Protein AF-A0A8A3PCA2-F1 (afdb_monomer_lite)

Organism: NCBI:txid61207

Foldseek 3Di:
DQPDPLVPPVCPLDQDPVLVVVLVVLVVVLVVCVVPHDPVVSLVVVLVVLVVLLVPLLVVLLPDADADPSSLSNQLSSLVSNCVSPVPPRNNPCSSVSNNVSSVPHDYPPDDPDPDDPPPDDDDDDDDDDDDDDDDDDDDDDDDDDDDD

Sequence (149 aa):
MKAINWEDGSSGGSINAYMETMTKETLTLHKVLNKHLPDMTVQMIMGLVFKSFREQLGKAFGEVVLGSEDAKTRMLRDAEYFKTRIGGLEGANDTGDHIIKVVQDKNVPRSPPSPSPPDTAQATPPIDGSQLVTENGDGNGNNNGNGIS

Radius of gyration: 31.92 Å; chains: 1; bounding box: 92×52×60 Å

pLDDT: mean 79.43, std 21.35, range [39.09, 97.81]

InterPro domains:
  IPR039745 Vacuolar protein sorting-associated protein 54 [PTHR12965] (14-97)

Structure (mmCIF, N/CA/C/O backbone):
data_AF-A0A8A3PCA2-F1
#
_entry.id   AF-A0A8A3PCA2-F1
#
loop_
_atom_site.group_PDB
_atom_site.id
_atom_site.type_symbol
_atom_site.label_atom_id
_atom_site.label_alt_id
_atom_site.label_comp_id
_atom_site.label_asym_id
_atom_site.label_entity_id
_atom_site.label_seq_id
_atom_site.pdbx_PDB_ins_code
_atom_site.Cartn_x
_atom_site.Cartn_y
_atom_site.Cartn_z
_atom_site.occupancy
_atom_site.B_iso_or_equiv
_atom_site.auth_seq_id
_atom_site.auth_comp_id
_atom_site.auth_asym_id
_atom_site.auth_atom_id
_atom_site.pdbx_PDB_model_num
ATOM 1 N N . MET A 1 1 ? 1.412 5.931 -8.960 1.00 72.94 1 MET A N 1
ATOM 2 C CA . MET A 1 1 ? 2.538 5.038 -9.329 1.00 72.94 1 MET A CA 1
ATOM 3 C C . MET A 1 1 ? 3.089 5.271 -10.731 1.00 72.94 1 MET A C 1
ATOM 5 O O . MET A 1 1 ? 4.288 5.123 -10.892 1.00 72.94 1 MET A O 1
ATOM 9 N N . LYS A 1 2 ? 2.281 5.682 -11.724 1.00 66.94 2 LYS A N 1
ATOM 10 C CA . LYS A 1 2 ? 2.764 5.948 -13.098 1.00 66.94 2 LYS A CA 1
ATOM 11 C C . LYS A 1 2 ? 3.755 7.115 -13.231 1.00 66.94 2 LYS A C 1
ATOM 13 O O . LYS A 1 2 ? 4.550 7.119 -14.153 1.00 66.94 2 LYS A O 1
ATOM 18 N N . ALA A 1 3 ? 3.711 8.083 -12.314 1.00 75.81 3 ALA A N 1
ATOM 19 C CA . ALA A 1 3 ? 4.640 9.217 -12.291 1.00 75.81 3 ALA A CA 1
ATOM 20 C C . ALA A 1 3 ? 5.983 8.906 -11.599 1.00 75.81 3 ALA A C 1
ATOM 22 O O . ALA A 1 3 ? 6.862 9.760 -11.568 1.00 75.81 3 ALA A O 1
ATOM 23 N N . ILE A 1 4 ? 6.136 7.716 -11.006 1.00 82.62 4 ILE A N 1
ATOM 24 C CA . ILE A 1 4 ? 7.377 7.313 -10.339 1.00 82.62 4 ILE A CA 1
ATOM 25 C C . ILE A 1 4 ? 8.302 6.734 -11.402 1.00 82.62 4 ILE A C 1
ATOM 27 O O . ILE A 1 4 ? 7.931 5.774 -12.079 1.00 82.62 4 ILE A O 1
ATOM 31 N N . ASN A 1 5 ? 9.504 7.292 -11.524 1.00 83.94 5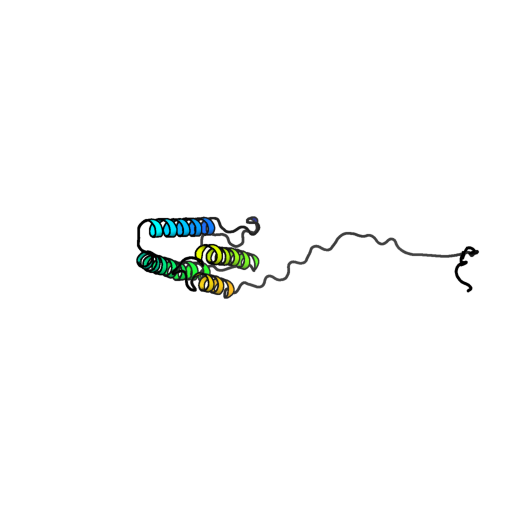 ASN A N 1
ATOM 32 C CA . ASN A 1 5 ? 10.553 6.668 -12.315 1.00 83.94 5 ASN A CA 1
ATOM 33 C C . ASN A 1 5 ? 11.170 5.511 -11.517 1.00 83.94 5 ASN A C 1
ATOM 35 O O . ASN A 1 5 ? 12.045 5.718 -10.677 1.00 83.94 5 ASN A O 1
ATOM 39 N N . TRP A 1 6 ? 10.685 4.295 -11.760 1.00 86.88 6 TRP A N 1
ATOM 40 C CA . TRP A 1 6 ? 11.159 3.093 -11.070 1.00 86.88 6 TRP A CA 1
ATOM 41 C C . TRP A 1 6 ? 12.586 2.696 -11.456 1.00 86.88 6 TRP A C 1
ATOM 43 O O . TRP A 1 6 ? 13.252 2.031 -10.668 1.00 86.88 6 TRP A O 1
ATOM 53 N N . GLU A 1 7 ? 13.062 3.158 -12.614 1.00 84.06 7 GLU A N 1
ATOM 54 C CA . GLU A 1 7 ? 14.404 2.887 -13.141 1.00 84.06 7 GLU A CA 1
ATOM 55 C C . GLU A 1 7 ? 15.469 3.844 -12.576 1.00 84.06 7 GLU A C 1
ATOM 57 O O . GLU A 1 7 ? 16.657 3.695 -12.855 1.00 84.06 7 GLU A O 1
ATOM 62 N N . ASP A 1 8 ? 15.073 4.844 -11.782 1.00 81.62 8 ASP A N 1
ATOM 63 C CA . ASP A 1 8 ? 16.030 5.745 -11.146 1.00 81.62 8 ASP A CA 1
ATOM 64 C C . ASP A 1 8 ? 16.780 5.037 -10.004 1.00 81.62 8 ASP A C 1
ATOM 66 O O . ASP A 1 8 ? 16.270 4.886 -8.887 1.00 81.62 8 ASP A O 1
ATOM 70 N N . GLY A 1 9 ? 18.018 4.627 -10.283 1.00 67.38 9 GLY A N 1
ATOM 71 C CA . GLY A 1 9 ? 18.933 4.027 -9.310 1.00 67.38 9 GLY A CA 1
ATOM 72 C C . GLY A 1 9 ? 19.428 4.996 -8.228 1.00 67.38 9 GLY A C 1
ATOM 73 O O . GLY A 1 9 ? 19.958 4.550 -7.210 1.00 67.38 9 GLY A O 1
ATOM 74 N N . SER A 1 10 ? 19.208 6.308 -8.382 1.00 68.44 10 SER A N 1
ATOM 75 C CA . SER A 1 10 ? 19.678 7.336 -7.435 1.00 68.44 10 SER A CA 1
ATOM 76 C C . SER A 1 10 ? 19.024 7.227 -6.057 1.00 68.44 10 SER A C 1
ATOM 78 O O . SER A 1 10 ? 19.528 7.765 -5.075 1.00 68.44 10 SER A O 1
ATOM 80 N N . SER A 1 11 ? 17.899 6.513 -5.963 1.00 63.38 11 SER A N 1
ATOM 81 C CA . SER A 1 11 ? 17.116 6.383 -4.731 1.00 63.38 11 SER A CA 1
ATOM 82 C C . SER A 1 11 ? 17.677 5.358 -3.731 1.00 63.38 11 SER A C 1
ATOM 84 O O . SER A 1 11 ? 17.074 5.153 -2.677 1.00 63.38 11 SER A O 1
ATOM 86 N N . GLY A 1 12 ? 18.815 4.712 -4.025 1.00 60.62 12 GLY A N 1
ATOM 87 C CA . GLY A 1 12 ? 19.672 4.065 -3.018 1.00 60.62 12 GLY A CA 1
ATOM 88 C C . GLY A 1 12 ? 18.967 3.088 -2.068 1.00 60.62 12 GLY A C 1
ATOM 89 O O . GLY A 1 12 ? 19.253 3.072 -0.876 1.00 60.62 12 GLY A O 1
ATOM 90 N N . GLY A 1 13 ? 17.996 2.315 -2.561 1.00 69.81 13 GLY A N 1
ATOM 91 C CA . GLY A 1 13 ? 17.269 1.325 -1.756 1.00 69.81 13 GLY A CA 1
ATOM 92 C C . GLY A 1 13 ? 16.262 1.882 -0.741 1.00 69.81 13 GLY A C 1
ATOM 93 O O . GLY A 1 13 ? 15.670 1.092 -0.007 1.00 69.81 13 GLY A O 1
ATOM 94 N N . SER A 1 14 ? 16.033 3.196 -0.709 1.00 83.69 14 SER A N 1
ATOM 95 C CA . SER A 1 14 ? 15.041 3.823 0.172 1.00 83.69 14 SER A CA 1
ATOM 96 C C . SER A 1 14 ? 13.599 3.557 -0.280 1.00 83.69 14 SER A C 1
ATOM 98 O O . SER A 1 14 ? 13.328 3.315 -1.461 1.00 83.69 14 SER A O 1
ATOM 100 N N . ILE A 1 15 ? 12.671 3.585 0.682 1.00 91.19 15 ILE A N 1
ATOM 101 C CA . ILE A 1 15 ? 11.229 3.515 0.423 1.00 91.19 15 ILE A CA 1
ATOM 102 C C . ILE A 1 15 ? 10.791 4.821 -0.228 1.00 91.19 15 ILE A C 1
ATOM 104 O O . ILE A 1 15 ? 11.241 5.900 0.153 1.00 91.19 15 ILE A O 1
ATOM 108 N N . ASN A 1 16 ? 9.900 4.744 -1.211 1.00 90.44 16 ASN A N 1
ATOM 109 C CA . ASN A 1 16 ? 9.405 5.956 -1.841 1.00 90.44 16 ASN A CA 1
ATOM 110 C C . ASN A 1 16 ? 8.541 6.777 -0.867 1.00 90.44 16 ASN A C 1
ATOM 112 O O . ASN A 1 16 ? 7.629 6.250 -0.226 1.00 90.44 16 ASN A O 1
ATOM 116 N N . ALA A 1 17 ? 8.742 8.097 -0.849 1.00 91.25 17 ALA A N 1
ATOM 117 C CA . ALA A 1 17 ? 8.075 9.015 0.082 1.00 91.25 17 ALA A CA 1
ATOM 118 C C . ALA A 1 17 ? 6.532 8.928 0.075 1.00 91.25 17 ALA A C 1
ATOM 120 O O . ALA A 1 17 ? 5.890 9.154 1.104 1.00 91.25 17 ALA A O 1
ATOM 121 N N . TYR A 1 18 ? 5.911 8.571 -1.061 1.00 92.31 18 TYR A N 1
ATOM 122 C CA . TYR A 1 18 ? 4.454 8.381 -1.126 1.00 92.31 18 TYR A CA 1
ATOM 123 C C . TYR A 1 18 ? 3.995 7.217 -0.237 1.00 92.31 18 TYR A C 1
ATOM 125 O O . TYR A 1 18 ? 2.947 7.306 0.399 1.00 92.31 18 TYR A O 1
ATOM 133 N N . MET A 1 19 ? 4.780 6.138 -0.175 1.00 94.94 19 MET A N 1
ATOM 134 C CA . MET A 1 19 ? 4.455 4.943 0.595 1.00 94.94 19 MET A CA 1
ATOM 135 C C . MET A 1 19 ? 4.615 5.208 2.097 1.00 94.94 19 MET A C 1
ATOM 137 O O . MET A 1 19 ? 3.762 4.832 2.906 1.00 94.94 19 MET A O 1
ATOM 141 N N . GLU A 1 20 ? 5.660 5.944 2.477 1.00 94.69 20 GLU A N 1
ATOM 142 C CA . GLU A 1 20 ? 5.844 6.420 3.851 1.00 94.69 20 GLU A CA 1
ATOM 143 C C . GLU A 1 20 ? 4.696 7.331 4.295 1.00 94.69 20 GLU A C 1
ATOM 145 O O . GLU A 1 20 ? 4.114 7.127 5.362 1.00 94.69 20 GLU A O 1
ATOM 150 N N . THR A 1 21 ? 4.321 8.297 3.454 1.00 95.31 21 THR A N 1
ATOM 151 C CA . THR A 1 21 ? 3.217 9.225 3.735 1.00 95.31 21 THR A C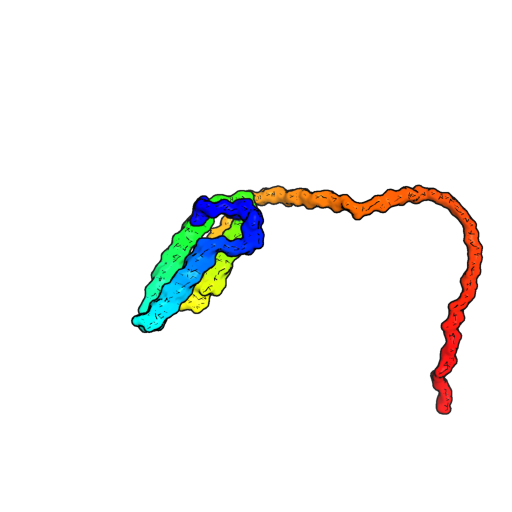A 1
ATOM 152 C C . THR A 1 21 ? 1.900 8.473 3.901 1.00 95.31 21 THR A C 1
ATOM 154 O O . THR A 1 21 ? 1.254 8.589 4.941 1.00 95.31 21 THR A O 1
ATOM 157 N N . MET A 1 22 ? 1.546 7.624 2.934 1.00 95.31 22 MET A N 1
ATOM 158 C CA . MET A 1 22 ? 0.295 6.868 2.948 1.00 95.31 22 MET A CA 1
ATOM 159 C C . MET A 1 22 ? 0.176 5.967 4.185 1.00 95.31 22 MET A C 1
ATOM 161 O O . MET A 1 22 ? -0.864 5.954 4.848 1.00 95.31 22 MET A O 1
ATOM 165 N N . THR A 1 23 ? 1.230 5.226 4.546 1.00 96.06 23 THR A N 1
ATOM 166 C CA . THR A 1 23 ? 1.199 4.372 5.750 1.00 96.06 23 THR A CA 1
ATOM 167 C C . THR A 1 23 ? 1.112 5.199 7.033 1.00 96.06 23 THR A C 1
ATOM 169 O O . THR A 1 23 ? 0.374 4.832 7.947 1.00 96.06 23 THR A O 1
ATOM 172 N N . LYS A 1 24 ? 1.808 6.340 7.115 1.00 97.50 24 LYS A N 1
ATOM 173 C CA . LYS A 1 24 ? 1.749 7.249 8.269 1.00 97.50 24 LYS A CA 1
ATOM 174 C C . LYS A 1 24 ? 0.360 7.861 8.450 1.00 97.50 24 LYS A C 1
ATOM 176 O O . LYS A 1 24 ? -0.145 7.900 9.576 1.00 97.50 24 LYS A O 1
ATOM 181 N N . GLU A 1 25 ? -0.262 8.320 7.371 1.00 96.88 25 GLU A N 1
ATOM 182 C CA . GLU A 1 25 ? -1.628 8.848 7.383 1.00 96.88 25 GLU A CA 1
ATOM 183 C C . GLU A 1 25 ? -2.632 7.760 7.765 1.00 96.88 25 GLU A C 1
ATOM 185 O O . GLU A 1 25 ? -3.461 7.985 8.643 1.00 96.88 25 GLU A O 1
ATOM 190 N N . THR A 1 26 ? -2.486 6.545 7.225 1.00 96.62 26 THR A N 1
ATOM 191 C CA . THR A 1 26 ? -3.327 5.386 7.577 1.00 96.62 26 THR A CA 1
ATOM 192 C C . THR A 1 26 ? -3.211 5.029 9.062 1.00 96.62 26 THR A C 1
ATOM 194 O O . THR A 1 26 ? -4.215 4.821 9.741 1.00 96.62 26 THR A O 1
ATOM 197 N N . LEU A 1 27 ? -1.989 5.008 9.607 1.00 96.62 27 LEU A N 1
ATOM 198 C CA . LEU A 1 27 ? -1.753 4.772 11.034 1.00 96.62 27 LEU A CA 1
ATOM 199 C C . LEU A 1 27 ? -2.369 5.870 11.906 1.00 96.62 27 LEU A C 1
ATOM 201 O O . LEU A 1 27 ? -2.869 5.594 12.997 1.00 96.62 27 LEU A O 1
ATOM 205 N N . THR A 1 28 ? -2.323 7.116 11.440 1.00 97.56 28 THR A N 1
ATOM 206 C CA . THR A 1 28 ? -2.930 8.253 12.139 1.00 97.56 28 THR A CA 1
ATOM 207 C C . THR A 1 28 ? -4.450 8.147 12.115 1.00 97.56 28 THR A C 1
ATOM 209 O O . THR A 1 28 ? -5.067 8.268 13.170 1.00 97.56 28 THR A O 1
ATOM 212 N N . LEU A 1 29 ? -5.043 7.828 10.961 1.00 96.75 29 LEU A N 1
ATOM 213 C CA . LEU A 1 29 ? -6.472 7.565 10.817 1.00 96.75 29 LEU A CA 1
ATOM 214 C C . LEU A 1 29 ? -6.921 6.472 11.790 1.00 96.75 29 LEU A C 1
ATOM 216 O O . LEU A 1 29 ? -7.797 6.727 12.608 1.00 96.75 29 LEU A O 1
ATOM 220 N N . HIS A 1 30 ? -6.269 5.305 11.787 1.00 96.88 30 HIS A N 1
ATOM 221 C CA . HIS A 1 30 ? -6.599 4.210 12.705 1.00 96.88 30 HIS A CA 1
ATOM 222 C C . H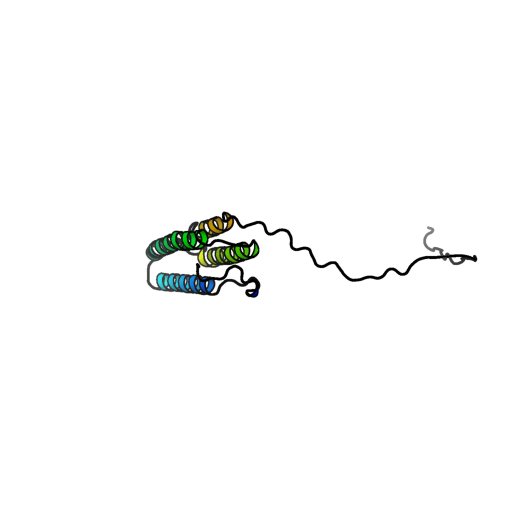IS A 1 30 ? -6.555 4.649 14.176 1.00 96.88 30 HIS A C 1
ATOM 224 O O . HIS A 1 30 ? -7.466 4.354 14.948 1.00 96.88 30 HIS A O 1
ATOM 230 N N . LYS A 1 31 ? -5.517 5.396 14.578 1.00 96.81 31 LYS A N 1
ATOM 231 C CA . LYS A 1 31 ? -5.394 5.920 15.948 1.00 96.81 31 LYS A CA 1
ATOM 232 C C . LYS A 1 31 ? -6.509 6.900 16.301 1.00 96.81 31 LYS A C 1
ATOM 234 O O . LYS A 1 31 ? -7.007 6.861 17.420 1.00 96.81 31 LYS A O 1
ATOM 239 N N . VAL A 1 32 ? -6.873 7.789 15.381 1.00 97.81 32 VAL A N 1
ATOM 240 C CA . VAL A 1 32 ? -7.955 8.759 15.591 1.00 97.81 32 VAL A CA 1
ATOM 241 C C . VAL A 1 32 ? -9.298 8.039 15.696 1.00 97.81 32 VAL A C 1
ATOM 243 O O . VAL A 1 32 ? -10.050 8.316 16.623 1.00 97.81 32 VAL A O 1
ATOM 246 N N . LEU A 1 33 ? -9.576 7.069 14.822 1.00 97.00 33 LEU A N 1
ATOM 247 C CA . LEU A 1 33 ? -10.817 6.294 14.870 1.00 97.00 33 LEU A CA 1
ATOM 248 C C . LEU A 1 33 ? -10.953 5.530 16.196 1.00 97.00 33 LEU A C 1
ATOM 250 O O . LEU A 1 33 ? -11.980 5.665 16.852 1.00 97.00 33 LEU A O 1
ATOM 254 N N . ASN A 1 34 ? -9.901 4.842 16.654 1.00 95.94 34 ASN A N 1
ATOM 255 C CA . ASN A 1 34 ? -9.907 4.141 17.950 1.00 95.94 34 ASN A CA 1
ATOM 256 C C . ASN A 1 34 ? -10.113 5.058 19.160 1.00 95.94 34 ASN A C 1
ATOM 258 O O . ASN A 1 34 ? -10.582 4.616 20.201 1.00 95.94 34 ASN A O 1
ATOM 262 N N . LYS A 1 35 ? -9.760 6.344 19.061 1.00 97.69 35 LYS A N 1
ATOM 263 C CA . LYS A 1 35 ? -9.989 7.294 20.158 1.00 97.69 35 LYS A CA 1
ATOM 264 C C . LYS A 1 35 ? -11.445 7.723 20.297 1.00 97.69 35 LYS A C 1
ATOM 266 O O . LYS A 1 35 ? -11.811 8.248 21.346 1.00 97.69 35 LYS A O 1
ATOM 271 N N . HIS A 1 36 ? -12.238 7.580 19.241 1.00 97.81 36 HIS A N 1
ATOM 272 C CA . HIS A 1 36 ? -13.559 8.197 19.160 1.00 97.81 36 HIS A CA 1
ATOM 273 C C . HIS A 1 36 ? -14.681 7.203 18.873 1.00 97.81 36 HIS A C 1
ATOM 275 O O . HIS A 1 36 ? -15.843 7.552 19.068 1.00 97.81 36 HIS A O 1
ATOM 281 N N . LEU A 1 37 ? -14.357 5.991 18.422 1.00 96.69 37 LEU A N 1
ATOM 282 C CA . LEU A 1 37 ? -15.321 4.988 17.989 1.00 96.69 37 LEU A CA 1
ATOM 283 C C . LEU A 1 37 ? -15.057 3.640 18.678 1.00 96.69 37 LEU A C 1
ATOM 285 O O . LEU A 1 37 ? -13.906 3.340 18.985 1.00 96.69 37 LEU A O 1
ATOM 289 N N . PRO A 1 38 ? -16.093 2.805 18.874 1.00 97.06 38 PRO A N 1
ATOM 290 C CA . PRO A 1 38 ? -15.921 1.437 19.358 1.00 97.06 38 PRO A CA 1
ATOM 291 C C . PRO A 1 38 ? -15.124 0.569 18.378 1.00 97.06 38 PRO A C 1
ATOM 293 O O . PRO A 1 38 ? -15.310 0.693 17.164 1.00 97.06 38 PRO A O 1
ATOM 296 N N . ASP A 1 39 ? -14.351 -0.382 18.901 1.00 94.06 39 ASP A N 1
ATOM 297 C CA . ASP A 1 39 ? -13.449 -1.267 18.146 1.00 94.06 39 ASP A CA 1
ATOM 298 C C . ASP A 1 39 ? -14.123 -1.921 16.929 1.00 94.06 39 ASP A C 1
ATOM 300 O O . ASP A 1 39 ? -13.637 -1.810 15.806 1.00 94.06 39 ASP A O 1
ATOM 304 N N . MET A 1 40 ? 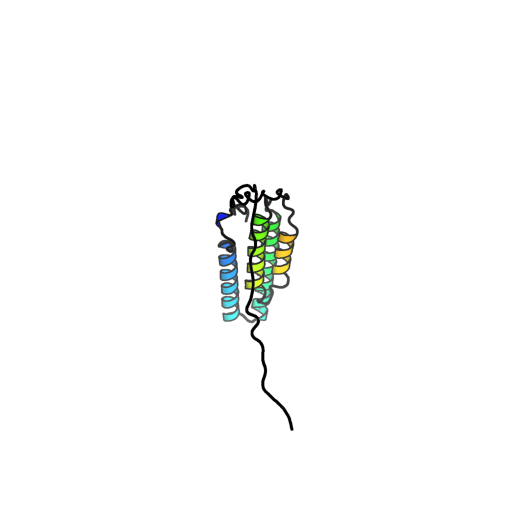-15.321 -2.492 17.111 1.00 94.94 40 MET A N 1
ATOM 305 C CA . MET A 1 40 ? -16.106 -3.094 16.020 1.00 94.94 40 MET A CA 1
ATOM 306 C C . MET A 1 40 ? -16.393 -2.113 14.872 1.00 94.94 40 MET A C 1
ATOM 308 O O . MET A 1 40 ? -16.381 -2.484 13.699 1.00 94.94 40 MET A O 1
ATOM 312 N N . THR A 1 41 ? -16.644 -0.841 15.190 1.00 96.31 41 THR A N 1
ATOM 313 C CA . THR A 1 41 ? -16.888 0.195 14.174 1.00 96.31 41 THR A CA 1
ATOM 314 C C . THR A 1 41 ? -15.597 0.553 13.446 1.00 96.31 41 THR A C 1
ATOM 316 O O . THR A 1 41 ? -15.600 0.675 12.220 1.00 96.31 41 THR A O 1
ATOM 319 N N . VAL A 1 42 ? -14.485 0.672 14.177 1.00 96.38 42 VAL A N 1
ATOM 320 C CA . VAL A 1 42 ? -13.161 0.919 13.590 1.00 96.38 42 VAL A CA 1
ATOM 321 C C . VAL A 1 42 ? -12.779 -0.211 12.641 1.00 96.38 42 VAL A C 1
ATOM 323 O O . VAL A 1 42 ? -12.372 0.065 11.515 1.00 96.38 42 VAL A O 1
ATOM 326 N N . GLN A 1 43 ? -12.977 -1.466 13.048 1.00 94.50 43 GLN A N 1
ATOM 327 C CA . GLN A 1 43 ? -12.678 -2.643 12.237 1.00 94.50 43 GLN A CA 1
ATOM 328 C C . GLN A 1 43 ? -13.472 -2.654 10.924 1.00 94.50 43 GLN A C 1
ATOM 330 O O . GLN A 1 43 ? -12.898 -2.899 9.863 1.00 94.50 43 GLN A O 1
ATOM 335 N N . MET A 1 44 ? -14.773 -2.336 10.962 1.00 95.38 44 MET A N 1
ATOM 336 C CA . MET A 1 44 ? -15.595 -2.237 9.749 1.00 95.38 44 MET A CA 1
ATOM 337 C C . MET A 1 44 ? -15.092 -1.138 8.806 1.00 95.38 44 MET A C 1
ATOM 339 O O . MET A 1 44 ? -14.929 -1.380 7.610 1.00 95.38 44 MET A O 1
ATOM 343 N N . ILE A 1 45 ? -14.809 0.058 9.334 1.00 96.31 45 ILE A N 1
ATOM 344 C CA . ILE A 1 45 ? -14.320 1.189 8.531 1.00 96.31 45 ILE A CA 1
ATOM 345 C C . ILE A 1 45 ? -12.951 0.864 7.928 1.00 96.31 45 ILE A C 1
ATOM 347 O O . ILE A 1 45 ? -12.753 1.010 6.722 1.00 96.31 45 ILE A O 1
ATOM 351 N N . MET A 1 46 ? -12.009 0.388 8.743 1.00 96.94 46 MET A N 1
ATOM 352 C CA . MET A 1 46 ? -10.665 0.056 8.279 1.00 96.94 46 MET A CA 1
ATOM 353 C C . MET A 1 46 ? -10.669 -1.107 7.295 1.00 96.94 46 MET A C 1
ATOM 355 O O . MET A 1 46 ? -9.932 -1.056 6.317 1.00 96.94 46 MET A O 1
ATOM 359 N N . GLY A 1 47 ? -11.543 -2.102 7.468 1.00 96.00 47 GLY A N 1
ATOM 360 C CA . GLY A 1 47 ? -11.732 -3.166 6.482 1.00 96.00 47 GLY A CA 1
ATOM 361 C C . GLY A 1 47 ? -12.092 -2.625 5.092 1.00 96.00 47 GLY A C 1
ATOM 362 O O . GLY A 1 47 ? -11.539 -3.084 4.091 1.00 96.00 47 GLY A O 1
ATOM 363 N N . LEU A 1 48 ? -12.948 -1.598 5.011 1.00 95.94 48 LEU A N 1
ATOM 364 C CA . LEU A 1 48 ? -13.273 -0.928 3.743 1.00 95.94 48 LEU A CA 1
ATOM 365 C C . LEU A 1 48 ? -12.076 -0.157 3.170 1.00 95.94 48 LEU A C 1
ATOM 367 O O . LEU A 1 48 ? -11.833 -0.207 1.962 1.00 95.94 48 LEU A O 1
ATOM 371 N N . VAL A 1 49 ? -11.308 0.522 4.025 1.00 96.44 49 VAL A N 1
ATOM 372 C CA . VAL A 1 49 ? -10.086 1.238 3.624 1.00 96.44 49 VAL A CA 1
ATOM 373 C C . VAL A 1 49 ? -9.054 0.264 3.051 1.00 96.44 49 VAL A C 1
ATOM 375 O O . VAL A 1 49 ? -8.543 0.482 1.954 1.00 96.44 49 VAL A O 1
ATOM 378 N N . PHE A 1 50 ? -8.791 -0.848 3.738 1.00 96.94 50 PHE A N 1
ATOM 379 C CA . PHE A 1 50 ? -7.826 -1.847 3.286 1.00 96.94 50 PHE A CA 1
ATOM 380 C C . PHE A 1 50 ? -8.275 -2.566 2.019 1.00 96.94 50 PHE A C 1
ATOM 382 O O . PHE A 1 50 ? -7.463 -2.753 1.115 1.00 96.94 50 PHE A O 1
ATOM 389 N N . LYS A 1 51 ? -9.570 -2.872 1.883 1.00 96.12 51 LYS A N 1
ATOM 390 C CA . LYS A 1 51 ? -10.123 -3.377 0.621 1.00 96.12 51 LYS A CA 1
ATOM 391 C C . LYS A 1 51 ? -9.847 -2.407 -0.534 1.00 96.12 51 LYS A C 1
ATOM 393 O O . LYS A 1 51 ? -9.372 -2.827 -1.586 1.00 96.12 51 LYS A O 1
ATOM 398 N N . SER A 1 52 ? -10.078 -1.112 -0.317 1.00 96.25 52 SER A N 1
ATOM 399 C CA . SER A 1 52 ? -9.795 -0.071 -1.309 1.00 96.25 52 SER A CA 1
ATOM 400 C C . SER A 1 52 ? -8.303 -0.003 -1.662 1.00 96.25 52 SER A C 1
ATOM 402 O O . SER A 1 52 ? -7.947 0.075 -2.836 1.00 96.25 52 SER A O 1
ATOM 404 N N . PHE A 1 53 ? -7.407 -0.123 -0.676 1.00 95.81 53 PHE A N 1
ATOM 405 C CA . PHE A 1 53 ? -5.966 -0.201 -0.930 1.00 95.81 53 PHE A CA 1
ATOM 406 C C . PHE A 1 53 ? -5.569 -1.444 -1.718 1.00 95.81 53 PHE A C 1
ATOM 408 O O . PHE A 1 53 ? -4.764 -1.327 -2.640 1.00 95.81 53 PHE A O 1
ATOM 415 N N . ARG A 1 54 ? -6.145 -2.609 -1.409 1.00 95.50 54 ARG A N 1
ATOM 416 C CA . ARG A 1 54 ? -5.898 -3.851 -2.151 1.00 95.50 54 ARG A CA 1
ATOM 417 C C . ARG A 1 54 ? -6.173 -3.660 -3.639 1.00 95.50 54 ARG A C 1
ATOM 419 O O . ARG A 1 54 ? -5.328 -3.981 -4.469 1.00 95.50 54 ARG A O 1
ATOM 426 N N . GLU A 1 55 ? -7.331 -3.092 -3.959 1.00 95.94 55 GLU A N 1
ATOM 427 C CA . GLU A 1 55 ? -7.770 -2.852 -5.332 1.00 95.94 55 GLU A CA 1
ATOM 428 C C . GLU A 1 55 ? -6.921 -1.771 -6.015 1.00 95.94 55 GLU A C 1
ATOM 430 O O . GLU A 1 55 ? -6.409 -1.981 -7.116 1.00 95.94 55 GLU A O 1
ATOM 435 N N . GLN A 1 56 ? -6.726 -0.623 -5.361 1.00 95.50 56 GLN A N 1
ATOM 436 C CA . GLN A 1 56 ? -6.038 0.519 -5.962 1.00 95.50 56 GLN A CA 1
ATOM 437 C C . GLN A 1 56 ? -4.530 0.306 -6.096 1.00 95.50 56 GLN A C 1
ATOM 439 O O . GLN A 1 56 ? -3.985 0.567 -7.167 1.00 95.50 56 GLN A O 1
ATOM 444 N N . LEU A 1 57 ? -3.847 -0.173 -5.051 1.00 95.38 57 LEU A N 1
ATOM 445 C CA . LEU A 1 57 ? -2.406 -0.444 -5.100 1.00 95.38 57 LEU A CA 1
ATOM 446 C C . LEU A 1 57 ? -2.114 -1.667 -5.966 1.00 95.38 57 LEU A C 1
ATOM 448 O O . LEU A 1 57 ? -1.181 -1.617 -6.762 1.00 95.38 57 LEU A O 1
ATOM 452 N N . GLY A 1 58 ? -2.938 -2.719 -5.888 1.00 94.94 58 GLY A N 1
ATOM 453 C CA . GLY A 1 58 ? -2.829 -3.877 -6.775 1.00 94.94 58 GLY A CA 1
ATOM 454 C C . GLY A 1 58 ? -2.939 -3.469 -8.246 1.00 94.94 58 GLY A C 1
ATOM 455 O O . GLY A 1 58 ? -2.046 -3.748 -9.043 1.00 94.94 58 GLY A O 1
ATOM 456 N N . LYS A 1 59 ? -3.973 -2.702 -8.610 1.00 95.12 59 LYS A N 1
ATOM 457 C CA . LYS A 1 59 ? -4.119 -2.167 -9.972 1.00 95.12 59 LYS A CA 1
ATOM 458 C C . LYS A 1 59 ? -2.952 -1.258 -10.359 1.00 95.12 59 LYS A C 1
ATOM 460 O O . LYS A 1 59 ? -2.384 -1.404 -11.439 1.00 95.12 59 LYS A O 1
ATOM 465 N N . ALA A 1 60 ? -2.579 -0.327 -9.486 1.00 93.69 60 ALA A N 1
ATOM 466 C CA . ALA A 1 60 ? -1.551 0.658 -9.786 1.00 93.69 60 ALA A CA 1
ATOM 467 C C . ALA A 1 60 ? -0.160 0.030 -9.957 1.00 93.69 60 ALA A C 1
ATOM 469 O O . ALA A 1 60 ? 0.544 0.445 -10.873 1.00 93.69 60 ALA A O 1
ATOM 470 N N . PHE A 1 61 ? 0.221 -0.967 -9.150 1.00 94.38 61 PHE A N 1
ATOM 471 C CA . PHE A 1 61 ? 1.465 -1.725 -9.332 1.00 94.38 61 PHE A CA 1
ATOM 472 C C . PHE A 1 61 ? 1.393 -2.669 -10.534 1.00 94.38 61 PHE A C 1
ATOM 474 O O . PHE A 1 61 ? 2.359 -2.779 -11.294 1.00 94.38 61 PHE A O 1
ATOM 481 N N . GLY A 1 62 ? 0.247 -3.317 -10.754 1.00 92.75 62 GLY A N 1
ATOM 482 C CA . GLY A 1 62 ? 0.019 -4.194 -11.902 1.00 92.75 62 GLY A CA 1
ATOM 483 C C . GLY A 1 62 ? 0.227 -3.476 -13.238 1.00 92.75 62 GLY A C 1
ATOM 484 O O . GLY A 1 62 ? 0.911 -4.001 -14.113 1.00 92.75 62 GLY A O 1
ATOM 485 N N . GLU A 1 63 ? -0.258 -2.239 -13.356 1.00 92.94 63 GLU A N 1
ATOM 486 C CA . GLU A 1 63 ? -0.164 -1.422 -14.575 1.00 92.94 63 GLU A CA 1
ATOM 487 C C . GLU A 1 63 ? 1.234 -0.849 -14.872 1.00 92.94 63 GLU A C 1
ATOM 489 O O . GLU A 1 63 ? 1.456 -0.357 -15.979 1.00 92.94 63 GLU A O 1
ATOM 494 N N . VAL A 1 64 ? 2.179 -0.861 -13.924 1.00 91.06 64 VAL A N 1
ATOM 495 C CA . VAL A 1 64 ? 3.540 -0.362 -14.191 1.00 91.06 64 VAL A CA 1
ATOM 496 C C . VAL A 1 64 ? 4.289 -1.349 -15.083 1.00 91.06 64 VAL A C 1
ATOM 498 O O . VAL A 1 64 ? 4.413 -2.519 -14.743 1.00 91.06 64 VAL A O 1
ATOM 501 N N . VAL A 1 65 ? 4.851 -0.892 -16.196 1.00 89.50 65 VAL A N 1
ATOM 502 C CA . VAL A 1 65 ? 5.808 -1.693 -16.971 1.00 89.50 65 VAL A CA 1
ATOM 503 C C . VAL A 1 65 ? 7.201 -1.423 -16.415 1.00 89.50 65 VAL A C 1
ATOM 505 O O . VAL A 1 65 ? 7.596 -0.266 -16.300 1.00 89.50 65 VAL A O 1
ATOM 508 N N . LEU A 1 66 ? 7.910 -2.480 -16.027 1.00 90.06 66 LEU A N 1
ATOM 509 C CA . LEU A 1 66 ? 9.242 -2.400 -15.431 1.00 90.06 66 LEU A CA 1
ATOM 510 C C . LEU A 1 66 ? 10.293 -2.809 -16.467 1.00 90.06 66 LEU A C 1
ATOM 512 O O . LEU A 1 66 ? 10.107 -3.800 -17.176 1.00 90.06 66 LEU A O 1
ATOM 516 N N . GLY A 1 67 ? 11.378 -2.042 -16.552 1.00 88.56 67 GLY A N 1
ATOM 517 C CA . GLY A 1 67 ? 12.489 -2.278 -17.475 1.00 88.56 67 GLY A CA 1
ATOM 518 C C . GLY A 1 67 ? 13.628 -3.098 -16.871 1.00 88.56 67 GLY A C 1
ATOM 519 O O . GLY A 1 67 ? 14.416 -3.666 -17.623 1.00 88.56 67 GLY A O 1
ATOM 520 N N . SER A 1 68 ? 13.705 -3.191 -15.539 1.00 88.62 68 SER A N 1
ATOM 521 C CA . SER A 1 68 ? 14.798 -3.865 -14.832 1.00 88.62 68 SER A CA 1
ATOM 522 C C . SER A 1 68 ? 14.356 -4.604 -13.561 1.00 88.62 68 SER A C 1
ATOM 524 O O . SER A 1 68 ? 13.344 -4.283 -12.931 1.00 88.62 68 SER A O 1
ATOM 526 N N . GLU A 1 69 ? 15.156 -5.591 -13.145 1.00 89.50 69 GLU A N 1
ATOM 527 C CA . GLU A 1 69 ? 15.003 -6.279 -11.850 1.00 89.50 69 GLU A CA 1
ATOM 528 C C . GLU A 1 69 ? 15.212 -5.333 -10.658 1.00 89.50 69 GLU A C 1
ATOM 530 O O . GLU A 1 69 ? 14.565 -5.486 -9.619 1.00 89.50 69 GLU A O 1
ATOM 535 N N . ASP A 1 70 ? 16.058 -4.310 -10.798 1.00 88.88 70 ASP A N 1
ATOM 536 C CA . ASP A 1 70 ? 16.265 -3.302 -9.754 1.00 88.88 70 ASP A CA 1
ATOM 537 C C . ASP A 1 70 ? 14.994 -2.484 -9.510 1.00 88.88 70 ASP A C 1
ATOM 539 O O . ASP A 1 70 ? 14.595 -2.267 -8.359 1.00 88.88 70 ASP A O 1
ATOM 543 N N . ALA A 1 71 ? 14.298 -2.106 -10.586 1.00 90.25 71 ALA A N 1
ATOM 544 C CA . ALA A 1 71 ? 13.013 -1.425 -10.517 1.00 90.25 71 ALA A CA 1
ATOM 545 C C . ALA A 1 71 ? 11.933 -2.309 -9.866 1.00 90.25 71 ALA A C 1
ATOM 547 O O . ALA A 1 71 ? 11.174 -1.840 -9.009 1.00 90.25 71 ALA A O 1
ATOM 548 N N . LYS A 1 72 ? 11.911 -3.612 -10.188 1.00 92.56 72 LYS A N 1
ATOM 549 C CA . LYS A 1 72 ? 11.044 -4.599 -9.516 1.00 92.56 72 LYS A CA 1
ATOM 550 C C . LYS A 1 72 ? 11.365 -4.718 -8.032 1.00 92.56 72 LYS A C 1
ATOM 552 O O . LYS A 1 72 ? 10.458 -4.674 -7.204 1.00 92.56 72 LYS A O 1
ATOM 557 N N . THR A 1 73 ? 12.643 -4.799 -7.683 1.00 92.00 73 THR A N 1
ATOM 558 C CA . THR A 1 73 ? 13.100 -4.882 -6.294 1.00 92.00 73 THR A CA 1
ATOM 559 C C . THR A 1 73 ? 12.708 -3.629 -5.514 1.00 92.00 73 THR A C 1
ATOM 561 O O . THR A 1 73 ? 12.231 -3.725 -4.386 1.00 92.00 73 THR A O 1
ATOM 564 N N . ARG A 1 74 ? 12.833 -2.439 -6.112 1.00 91.94 74 ARG A N 1
ATOM 565 C CA . ARG A 1 74 ? 12.388 -1.178 -5.502 1.00 91.94 74 ARG A CA 1
ATOM 566 C C . ARG A 1 74 ? 10.880 -1.164 -5.253 1.00 91.94 74 ARG A C 1
ATOM 568 O O . ARG A 1 74 ? 10.452 -0.784 -4.167 1.00 91.94 74 ARG A O 1
ATOM 575 N N . MET A 1 75 ? 10.084 -1.611 -6.220 1.00 94.12 75 MET A N 1
ATOM 576 C CA . MET A 1 75 ? 8.635 -1.739 -6.053 1.00 94.12 75 MET A CA 1
ATOM 577 C C . MET A 1 75 ? 8.266 -2.745 -4.961 1.00 94.12 75 MET A C 1
ATOM 579 O O . MET A 1 75 ? 7.351 -2.501 -4.175 1.00 94.12 75 MET A O 1
ATOM 583 N N . LEU A 1 76 ? 9.007 -3.850 -4.870 1.00 95.19 76 LEU A N 1
ATOM 584 C CA . LEU A 1 76 ? 8.795 -4.863 -3.844 1.00 95.19 76 LEU A CA 1
ATOM 585 C C . LEU A 1 76 ? 9.095 -4.313 -2.445 1.00 95.19 76 LEU A C 1
ATOM 587 O O . LEU A 1 76 ? 8.328 -4.570 -1.523 1.00 95.19 76 LEU A O 1
ATOM 591 N N . ARG A 1 77 ? 10.144 -3.495 -2.286 1.00 95.38 77 ARG A N 1
ATOM 592 C CA . ARG A 1 77 ? 10.444 -2.826 -1.006 1.00 95.38 77 ARG A CA 1
ATOM 593 C C . ARG A 1 77 ? 9.287 -1.947 -0.531 1.00 95.38 77 ARG A C 1
ATOM 595 O O . ARG A 1 77 ? 8.931 -2.016 0.641 1.00 95.38 77 ARG A O 1
ATOM 602 N N . ASP A 1 78 ? 8.675 -1.167 -1.423 1.00 95.25 78 ASP A N 1
ATOM 603 C CA . ASP A 1 78 ? 7.492 -0.366 -1.080 1.00 95.25 78 ASP A CA 1
ATOM 604 C C . ASP A 1 78 ? 6.324 -1.253 -0.608 1.00 95.25 78 ASP A C 1
ATOM 606 O O . ASP A 1 78 ? 5.668 -0.938 0.387 1.00 95.25 78 ASP A O 1
ATOM 610 N N . ALA A 1 79 ? 6.067 -2.367 -1.301 1.00 96.06 79 ALA A N 1
ATOM 611 C CA . ALA A 1 79 ? 5.004 -3.312 -0.952 1.00 96.06 79 ALA A CA 1
ATOM 612 C C . ALA A 1 79 ? 5.246 -3.999 0.407 1.00 96.06 79 ALA A C 1
ATOM 614 O O . ALA A 1 79 ? 4.334 -4.088 1.232 1.00 96.06 79 ALA A O 1
ATOM 615 N N . GLU A 1 80 ? 6.481 -4.427 0.672 1.00 96.69 80 GLU A N 1
ATOM 616 C CA . GLU A 1 80 ? 6.885 -5.018 1.954 1.00 96.69 80 GLU A CA 1
ATOM 617 C C . GLU A 1 80 ? 6.803 -4.004 3.098 1.00 96.69 80 GLU A C 1
ATOM 619 O O . GLU A 1 80 ? 6.315 -4.314 4.191 1.00 96.69 80 GLU A O 1
ATOM 624 N N . TYR A 1 81 ? 7.215 -2.759 2.846 1.00 96.69 81 TYR A N 1
ATOM 625 C CA . TYR A 1 81 ? 7.074 -1.679 3.813 1.00 96.69 81 TYR A CA 1
ATOM 626 C C . TYR A 1 81 ? 5.601 -1.430 4.147 1.00 96.69 81 TYR A C 1
ATOM 628 O O . TYR A 1 81 ? 5.243 -1.354 5.322 1.00 96.69 81 TYR A O 1
ATOM 636 N N . PHE A 1 82 ? 4.727 -1.375 3.139 1.00 96.81 82 PHE A N 1
ATOM 637 C CA . PHE A 1 82 ? 3.288 -1.248 3.349 1.00 96.81 82 PHE A CA 1
ATOM 638 C C . PHE A 1 82 ? 2.752 -2.360 4.254 1.00 96.81 82 PHE A C 1
ATOM 640 O O . PHE A 1 82 ? 2.195 -2.063 5.314 1.00 96.81 82 PHE A O 1
ATOM 647 N N . LYS A 1 83 ? 2.991 -3.631 3.895 1.00 96.38 83 LYS A N 1
ATOM 648 C CA . LYS A 1 83 ? 2.573 -4.793 4.696 1.00 96.38 83 LYS A CA 1
ATOM 649 C C . LYS A 1 83 ? 3.083 -4.698 6.131 1.00 96.38 83 LYS A C 1
ATOM 651 O O . LYS A 1 83 ? 2.304 -4.862 7.063 1.00 96.38 83 LYS A O 1
ATOM 656 N N . THR A 1 84 ? 4.363 -4.388 6.319 1.00 96.62 84 THR A N 1
ATOM 657 C CA . THR A 1 84 ? 4.983 -4.309 7.649 1.00 96.62 84 THR A CA 1
ATOM 658 C C . THR A 1 84 ? 4.340 -3.226 8.516 1.00 96.62 84 THR A C 1
ATOM 660 O O . THR A 1 84 ? 4.150 -3.416 9.715 1.00 96.62 84 THR A O 1
ATOM 663 N N . ARG A 1 85 ? 3.990 -2.075 7.929 1.00 95.50 85 ARG A N 1
ATOM 664 C CA . ARG A 1 85 ? 3.449 -0.935 8.681 1.00 95.50 85 ARG A CA 1
ATOM 665 C C . ARG A 1 85 ? 1.974 -1.079 9.022 1.00 95.50 85 ARG A C 1
ATOM 667 O O . ARG A 1 85 ? 1.573 -0.614 10.085 1.00 95.50 85 ARG A O 1
ATOM 674 N N . ILE A 1 86 ? 1.178 -1.677 8.138 1.00 92.44 86 ILE A N 1
ATOM 675 C CA . ILE A 1 86 ? -0.283 -1.727 8.292 1.00 92.44 86 ILE A CA 1
ATOM 676 C C . ILE A 1 86 ? -0.834 -3.125 8.584 1.00 92.44 86 ILE A C 1
ATOM 678 O O . ILE A 1 86 ? -1.977 -3.236 9.006 1.00 92.44 86 ILE A O 1
ATOM 682 N N . GLY A 1 87 ? -0.047 -4.189 8.408 1.00 89.25 87 GLY A N 1
ATOM 683 C CA . GLY A 1 87 ? -0.502 -5.572 8.582 1.00 89.25 87 GLY A CA 1
ATOM 684 C C . GLY A 1 87 ? -0.875 -5.936 10.020 1.00 89.25 87 GLY A C 1
ATOM 685 O O . GLY A 1 87 ? -1.654 -6.856 10.230 1.00 89.25 87 GLY A O 1
ATOM 686 N N . GLY A 1 88 ? -0.368 -5.193 11.009 1.00 89.38 88 GLY A N 1
ATOM 687 C CA . GLY A 1 88 ? -0.768 -5.339 12.412 1.00 89.38 88 GLY A CA 1
ATOM 688 C C . GLY A 1 88 ? -2.078 -4.630 12.776 1.00 89.38 88 GLY A C 1
ATOM 689 O O . GLY A 1 88 ? -2.468 -4.657 13.938 1.00 89.38 88 GLY A O 1
ATOM 690 N N . LEU A 1 89 ? -2.726 -3.949 11.826 1.00 91.81 89 LEU A N 1
ATOM 691 C CA . LEU A 1 89 ? -3.988 -3.251 12.056 1.00 91.81 89 LEU A CA 1
ATOM 692 C C . LEU A 1 89 ? -5.166 -4.193 11.806 1.00 91.81 89 LEU A C 1
ATOM 694 O O . LEU A 1 89 ? -5.194 -4.928 10.815 1.00 91.81 89 LEU A O 1
ATOM 698 N N . GLU A 1 90 ? -6.171 -4.142 12.676 1.00 87.12 90 GLU A N 1
ATOM 699 C CA . GLU A 1 90 ? -7.377 -4.940 12.483 1.00 87.12 90 GLU A CA 1
ATOM 700 C C . GLU A 1 90 ? -8.102 -4.543 11.190 1.00 87.12 90 GLU A C 1
ATOM 702 O O . GLU A 1 90 ? -8.253 -3.366 10.856 1.00 87.12 90 GLU A O 1
ATOM 707 N N . GLY A 1 91 ? -8.529 -5.556 10.435 1.00 85.00 91 GLY A N 1
ATOM 708 C CA . GLY A 1 91 ? -9.136 -5.389 9.114 1.00 85.00 91 GLY A CA 1
ATOM 709 C C . GLY A 1 91 ? -8.145 -5.373 7.944 1.00 85.00 91 GLY A C 1
ATOM 710 O O . GLY A 1 91 ? -8.597 -5.410 6.800 1.00 85.00 91 GLY A O 1
ATOM 711 N N . ALA A 1 92 ? -6.824 -5.362 8.183 1.00 88.31 92 ALA A N 1
ATOM 712 C CA . ALA A 1 92 ? -5.822 -5.379 7.108 1.00 88.31 92 ALA A CA 1
ATOM 713 C C . ALA A 1 92 ? -5.842 -6.679 6.285 1.00 88.31 92 ALA A C 1
ATOM 715 O O . ALA A 1 92 ? -5.643 -6.634 5.066 1.00 88.31 92 ALA A O 1
ATOM 716 N N . ASN A 1 93 ? -6.158 -7.811 6.925 1.00 89.62 93 ASN A N 1
ATOM 717 C CA . ASN A 1 93 ? -6.276 -9.132 6.297 1.00 89.62 93 ASN A CA 1
ATOM 718 C C . ASN A 1 93 ? -5.072 -9.442 5.381 1.00 89.62 93 ASN A C 1
ATOM 720 O O . ASN A 1 93 ? -3.929 -9.161 5.730 1.00 89.62 93 ASN A O 1
ATOM 724 N N . ASP A 1 94 ? -5.329 -9.986 4.192 1.00 93.88 94 ASP A N 1
ATOM 725 C CA . ASP A 1 94 ? -4.332 -10.350 3.186 1.00 93.88 94 ASP A CA 1
ATOM 726 C C . ASP A 1 94 ? -3.934 -9.183 2.265 1.00 93.88 94 ASP A C 1
ATOM 728 O O . ASP A 1 94 ? -3.304 -9.397 1.230 1.00 93.88 94 ASP A O 1
ATOM 732 N N . THR A 1 95 ? -4.303 -7.938 2.590 1.00 95.25 95 THR A N 1
ATOM 733 C CA . THR A 1 95 ? -4.089 -6.787 1.695 1.00 95.25 95 THR A CA 1
ATOM 734 C C . THR A 1 95 ? -2.611 -6.602 1.352 1.00 95.25 95 THR A C 1
ATOM 736 O O . THR A 1 95 ? -2.267 -6.434 0.183 1.00 95.25 95 THR A O 1
ATOM 739 N N . GLY A 1 96 ? -1.729 -6.663 2.356 1.00 95.31 96 GLY A N 1
ATOM 740 C CA . GLY A 1 96 ? -0.284 -6.534 2.152 1.00 95.31 96 GLY A CA 1
ATOM 741 C C . GLY A 1 96 ? 0.292 -7.675 1.311 1.00 95.31 96 GLY A C 1
ATOM 742 O O . GLY A 1 96 ? 1.030 -7.424 0.361 1.00 95.31 96 GLY A O 1
ATOM 743 N N . ASP A 1 97 ? -0.099 -8.915 1.607 1.00 96.88 97 ASP A N 1
ATOM 744 C CA . ASP A 1 97 ? 0.338 -10.103 0.863 1.00 96.88 97 ASP A CA 1
ATOM 745 C C . ASP A 1 97 ? -0.120 -10.075 -0.596 1.00 96.88 97 ASP A C 1
ATOM 747 O O . ASP A 1 97 ? 0.652 -10.387 -1.502 1.00 96.88 97 ASP A O 1
ATOM 751 N N . HIS A 1 98 ? -1.359 -9.645 -0.843 1.00 96.94 98 HIS A N 1
ATOM 752 C CA . HIS A 1 98 ? -1.883 -9.481 -2.193 1.00 96.94 98 HIS A CA 1
ATOM 753 C C . HIS A 1 98 ? -1.054 -8.478 -3.001 1.00 96.94 98 HIS A C 1
ATOM 755 O O . HIS A 1 98 ? -0.691 -8.752 -4.143 1.00 96.94 98 HIS A O 1
ATOM 761 N N . ILE A 1 99 ? -0.728 -7.332 -2.403 1.00 96.44 99 ILE A N 1
ATOM 762 C CA . ILE A 1 99 ? 0.071 -6.286 -3.048 1.00 96.44 99 ILE A CA 1
ATOM 763 C C . ILE A 1 99 ? 1.481 -6.800 -3.366 1.00 96.44 99 ILE A C 1
ATOM 765 O O . ILE A 1 99 ? 1.961 -6.602 -4.481 1.00 96.44 99 ILE A O 1
ATOM 769 N N . ILE A 1 100 ? 2.124 -7.502 -2.429 1.00 97.62 100 ILE A N 1
ATOM 770 C CA . ILE A 1 100 ? 3.437 -8.128 -2.647 1.00 97.62 100 ILE A CA 1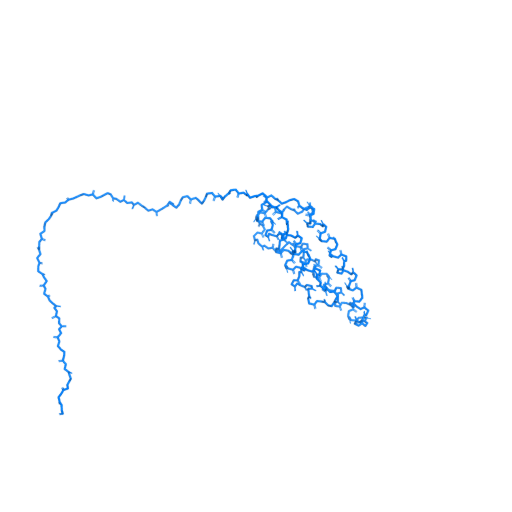
ATOM 771 C C . ILE A 1 100 ? 3.379 -9.117 -3.808 1.00 97.62 100 ILE A C 1
ATOM 773 O O . ILE A 1 100 ? 4.207 -9.047 -4.717 1.00 97.62 100 ILE A O 1
ATOM 777 N N . LYS A 1 101 ? 2.371 -9.994 -3.821 1.00 97.44 101 LYS A N 1
ATOM 778 C CA . LYS A 1 101 ? 2.189 -10.984 -4.882 1.00 97.44 101 LYS A CA 1
ATOM 779 C C . LYS A 1 101 ? 2.051 -10.329 -6.257 1.00 97.44 101 LYS A C 1
ATOM 781 O O . LYS A 1 101 ? 2.725 -10.740 -7.194 1.00 97.44 101 LYS A O 1
ATOM 786 N N . VAL A 1 102 ? 1.252 -9.265 -6.369 1.00 96.81 102 VAL A N 1
ATOM 787 C CA . VAL A 1 102 ? 1.098 -8.509 -7.625 1.00 96.81 102 VAL A CA 1
ATOM 788 C C . VAL A 1 102 ? 2.443 -8.003 -8.151 1.00 96.81 102 VAL A C 1
ATOM 790 O O . VAL A 1 102 ? 2.671 -8.033 -9.358 1.00 96.81 102 VAL A O 1
ATOM 793 N N . VAL A 1 103 ? 3.338 -7.545 -7.270 1.00 95.25 103 VAL A N 1
ATOM 794 C CA . VAL A 1 103 ? 4.678 -7.080 -7.661 1.00 95.25 103 VAL A CA 1
ATOM 795 C C . VAL A 1 103 ? 5.598 -8.250 -8.026 1.00 95.25 103 VAL A C 1
ATOM 797 O O . VAL A 1 103 ? 6.358 -8.160 -8.991 1.00 95.25 103 VAL A O 1
ATOM 800 N N . GLN A 1 104 ? 5.527 -9.361 -7.292 1.00 95.31 104 GLN A N 1
ATOM 801 C CA . GLN A 1 104 ? 6.316 -10.568 -7.564 1.00 95.31 104 GLN A CA 1
ATOM 802 C C . GLN A 1 104 ? 5.964 -11.205 -8.915 1.00 95.31 104 GLN A C 1
ATOM 804 O O . GLN A 1 104 ? 6.875 -11.603 -9.644 1.00 95.31 104 GLN A O 1
ATOM 809 N N . ASP A 1 105 ? 4.682 -11.214 -9.281 1.00 94.56 105 ASP A N 1
ATOM 810 C CA . ASP A 1 105 ? 4.169 -11.780 -10.535 1.00 94.56 105 ASP A CA 1
ATOM 811 C C . ASP A 1 105 ? 4.545 -10.935 -11.774 1.00 94.56 105 ASP A C 1
ATOM 813 O O . ASP A 1 105 ? 4.311 -11.342 -12.914 1.00 94.56 105 ASP A O 1
ATOM 817 N N . LYS A 1 106 ? 5.163 -9.758 -11.590 1.00 91.44 106 LYS A N 1
ATOM 818 C CA . LYS A 1 106 ? 5.622 -8.922 -12.707 1.00 91.44 106 LYS A CA 1
ATOM 819 C C . LYS A 1 106 ? 6.800 -9.568 -13.427 1.00 91.44 106 LYS A C 1
ATOM 821 O O . LYS A 1 106 ? 7.827 -9.872 -12.817 1.00 91.44 106 LYS A O 1
ATOM 826 N N . ASN A 1 107 ? 6.679 -9.689 -14.744 1.00 86.00 107 ASN A N 1
ATOM 827 C CA . ASN A 1 107 ? 7.781 -10.084 -15.608 1.00 86.00 107 ASN A CA 1
ATOM 828 C C . ASN A 1 107 ? 8.615 -8.852 -15.976 1.00 86.00 107 ASN A C 1
ATOM 830 O O . ASN A 1 107 ? 8.058 -7.854 -16.436 1.00 86.00 107 ASN A O 1
ATOM 834 N N . VAL A 1 108 ? 9.929 -8.927 -15.794 1.00 85.81 108 VAL A N 1
ATOM 835 C CA . VAL A 1 108 ? 10.871 -7.907 -16.264 1.00 85.81 108 VAL A CA 1
ATOM 836 C C . VAL A 1 108 ? 11.757 -8.502 -17.352 1.00 85.81 108 VAL A C 1
ATOM 838 O O . VAL A 1 108 ? 12.094 -9.688 -17.285 1.00 85.81 108 VAL A O 1
ATOM 841 N N . PRO A 1 109 ? 12.127 -7.723 -18.381 1.00 76.94 109 PRO A N 1
ATOM 842 C CA . PRO A 1 109 ? 13.124 -8.162 -19.341 1.00 76.94 109 PRO A CA 1
ATOM 843 C C . PRO A 1 109 ? 14.407 -8.523 -18.587 1.00 76.94 109 PRO A C 1
ATOM 845 O O . PRO A 1 109 ? 14.959 -7.699 -17.861 1.00 76.94 109 PRO A O 1
ATOM 848 N N . ARG A 1 110 ? 14.885 -9.763 -18.737 1.00 55.38 110 ARG A N 1
ATOM 849 C CA . ARG A 1 110 ? 16.195 -10.158 -18.216 1.00 55.38 110 ARG A CA 1
ATOM 850 C C . ARG A 1 110 ? 17.249 -9.341 -18.962 1.00 55.38 110 ARG A C 1
ATOM 852 O O . ARG A 1 110 ? 17.593 -9.680 -20.093 1.00 55.38 110 ARG A O 1
ATOM 859 N N . SER A 1 111 ? 17.765 -8.286 -18.341 1.00 54.91 111 SER A N 1
ATOM 860 C CA . SER A 1 111 ? 18.994 -7.658 -18.816 1.00 54.91 111 SER A CA 1
ATOM 861 C C . SER A 1 111 ? 20.123 -8.694 -18.741 1.00 54.91 111 SER A C 1
ATOM 863 O O . SER A 1 111 ? 20.208 -9.421 -17.743 1.00 54.91 111 SER A O 1
ATOM 865 N N . PRO A 1 112 ? 20.970 -8.828 -19.780 1.00 48.38 112 PRO A N 1
ATOM 866 C CA . PRO A 1 112 ? 22.162 -9.660 -19.687 1.00 48.38 112 PRO A CA 1
ATOM 867 C C . PRO A 1 112 ? 23.021 -9.173 -18.509 1.00 48.38 112 PRO A C 1
ATOM 869 O O . PRO A 1 112 ? 23.011 -7.973 -18.216 1.00 48.38 112 PRO A O 1
ATOM 872 N N . PRO A 1 113 ? 23.735 -10.076 -17.810 1.00 46.66 113 PRO A N 1
ATOM 873 C CA . PRO A 1 113 ? 24.604 -9.680 -16.712 1.00 46.66 113 PRO A CA 1
ATOM 874 C C . PRO A 1 113 ? 25.573 -8.618 -17.228 1.00 46.66 113 PRO A C 1
ATOM 876 O O . PRO A 1 113 ? 26.294 -8.850 -18.200 1.00 46.66 113 PRO A O 1
ATOM 879 N N . SER A 1 114 ? 25.537 -7.438 -16.610 1.00 46.88 114 SER A N 1
ATOM 880 C CA . SER A 1 114 ? 26.513 -6.390 -16.883 1.00 46.88 114 SER A CA 1
ATOM 881 C C . SER A 1 114 ? 27.901 -6.996 -16.642 1.00 46.88 114 SER A C 1
ATOM 883 O O . SER A 1 114 ? 28.104 -7.580 -15.572 1.00 46.88 114 SER A O 1
ATOM 885 N N . PRO A 1 115 ? 28.831 -6.958 -17.613 1.00 52.12 115 PRO A N 1
ATOM 886 C CA . PRO A 1 115 ? 30.164 -7.491 -17.403 1.00 52.12 115 PRO A CA 1
ATOM 887 C C . PRO A 1 115 ? 30.803 -6.696 -16.267 1.00 52.12 115 PRO A C 1
ATOM 889 O O . PRO A 1 115 ? 30.967 -5.479 -16.370 1.00 52.12 115 PRO A O 1
ATOM 892 N N . SER A 1 116 ? 31.129 -7.380 -15.170 1.00 50.34 116 SER A N 1
ATOM 893 C CA . SER A 1 116 ? 31.979 -6.819 -14.126 1.00 50.34 116 SER A CA 1
ATOM 894 C C . SER A 1 116 ? 33.212 -6.197 -14.795 1.00 50.34 116 SER A C 1
ATOM 896 O O . SER A 1 116 ? 33.798 -6.844 -15.672 1.00 50.34 116 SER A O 1
ATOM 898 N N . PRO A 1 117 ? 33.603 -4.957 -14.448 1.00 59.66 117 PRO A N 1
ATOM 899 C CA . PRO A 1 117 ? 34.838 -4.390 -14.964 1.00 59.66 117 PRO A CA 1
ATOM 900 C C . PRO A 1 117 ? 35.994 -5.345 -14.626 1.00 59.66 117 PRO A C 1
ATOM 902 O O . PRO A 1 117 ? 36.017 -5.889 -13.519 1.00 59.66 117 PRO A O 1
ATOM 905 N N . PRO A 1 118 ? 36.921 -5.602 -15.565 1.00 50.94 118 PRO A N 1
ATOM 906 C CA . PRO A 1 118 ? 38.038 -6.495 -15.315 1.00 50.94 118 PRO A CA 1
ATOM 907 C C . PRO A 1 118 ? 38.874 -5.949 -14.155 1.00 50.94 118 PRO A C 1
ATOM 909 O O . PRO A 1 118 ? 39.339 -4.806 -14.198 1.00 50.94 118 PRO A O 1
ATOM 912 N N . ASP A 1 119 ? 39.045 -6.784 -13.129 1.00 52.06 119 ASP A N 1
ATOM 913 C CA . ASP A 1 119 ? 39.982 -6.594 -12.024 1.00 52.06 119 ASP A CA 1
ATOM 914 C C . ASP A 1 119 ? 41.354 -6.220 -12.596 1.00 52.06 119 ASP A C 1
ATOM 916 O O . ASP A 1 119 ? 42.090 -7.048 -13.136 1.00 52.06 119 ASP A O 1
ATOM 920 N N . THR A 1 120 ? 41.685 -4.933 -12.536 1.00 52.62 120 THR A N 1
ATOM 921 C CA . THR A 1 120 ? 42.977 -4.418 -12.978 1.00 52.62 120 THR A CA 1
ATOM 922 C C . THR A 1 120 ? 43.844 -4.224 -11.745 1.00 52.62 120 THR A C 1
ATOM 924 O O . THR A 1 120 ? 43.936 -3.111 -11.241 1.00 52.62 120 THR A O 1
ATOM 927 N N . ALA A 1 121 ? 44.459 -5.301 -11.247 1.00 50.62 121 ALA A N 1
ATOM 928 C CA . ALA A 1 121 ? 45.682 -5.248 -10.437 1.00 50.62 121 ALA A CA 1
ATOM 929 C C . ALA A 1 121 ? 46.220 -6.657 -10.123 1.00 50.62 121 ALA A C 1
ATOM 931 O O . ALA A 1 121 ? 45.817 -7.269 -9.143 1.00 50.62 121 ALA A O 1
ATOM 932 N N . GLN A 1 122 ? 47.208 -7.139 -10.880 1.00 42.91 122 GLN A N 1
ATOM 933 C CA . GLN A 1 122 ? 48.593 -7.191 -10.385 1.00 42.91 122 GLN A CA 1
ATOM 934 C C . GLN A 1 122 ? 49.538 -7.809 -11.419 1.00 42.91 122 GLN A C 1
ATOM 936 O O . GLN A 1 122 ? 49.277 -8.847 -12.019 1.00 42.91 122 GLN A O 1
ATOM 941 N N . ALA A 1 123 ? 50.650 -7.108 -11.612 1.00 46.12 123 ALA A N 1
ATOM 942 C CA . ALA A 1 123 ? 51.749 -7.448 -12.490 1.00 46.12 123 ALA A CA 1
ATOM 943 C C . ALA A 1 123 ? 52.467 -8.736 -12.056 1.00 46.12 123 ALA A C 1
ATOM 945 O O . ALA A 1 123 ? 52.888 -8.868 -10.910 1.00 46.12 123 ALA A O 1
ATOM 946 N N . THR A 1 124 ? 52.698 -9.634 -13.008 1.00 48.75 124 THR A N 1
ATOM 947 C CA . THR A 1 124 ? 53.745 -10.660 -12.937 1.00 48.75 124 THR A CA 1
ATOM 948 C C . THR A 1 124 ? 55.013 -10.136 -13.616 1.00 48.75 124 THR A C 1
ATOM 950 O O . THR A 1 124 ? 54.941 -9.802 -14.802 1.00 48.75 124 THR A O 1
ATOM 953 N N . PRO A 1 125 ? 56.181 -10.085 -12.951 1.00 54.84 125 PRO A N 1
ATOM 954 C CA . PRO A 1 125 ? 57.450 -10.053 -13.665 1.00 54.84 125 PRO A CA 1
ATOM 955 C C . PRO A 1 125 ? 57.831 -11.470 -14.149 1.00 54.84 125 PRO A C 1
ATOM 957 O O . PRO A 1 125 ? 57.441 -12.459 -13.520 1.00 54.84 125 PRO A O 1
ATOM 960 N N . PRO A 1 126 ? 58.558 -11.589 -15.275 1.00 53.66 126 PRO A N 1
ATOM 961 C CA . PRO A 1 126 ? 58.916 -12.868 -15.871 1.00 53.66 126 PRO A CA 1
ATOM 962 C C . PRO A 1 126 ? 60.110 -13.531 -15.166 1.00 53.66 126 PRO A C 1
ATOM 964 O O . PRO A 1 126 ? 61.027 -12.878 -14.675 1.00 53.66 126 PRO A O 1
ATOM 967 N N . ILE A 1 127 ? 60.054 -14.858 -15.160 1.00 50.06 127 ILE A N 1
ATOM 968 C CA . ILE A 1 127 ? 61.085 -15.839 -14.799 1.00 50.06 127 ILE A CA 1
ATOM 969 C C . ILE A 1 127 ? 62.186 -15.934 -15.870 1.00 50.06 127 ILE A C 1
ATOM 971 O O . ILE A 1 127 ? 61.839 -15.934 -17.045 1.00 50.06 127 ILE A O 1
ATOM 975 N N . ASP A 1 128 ? 63.459 -16.044 -15.451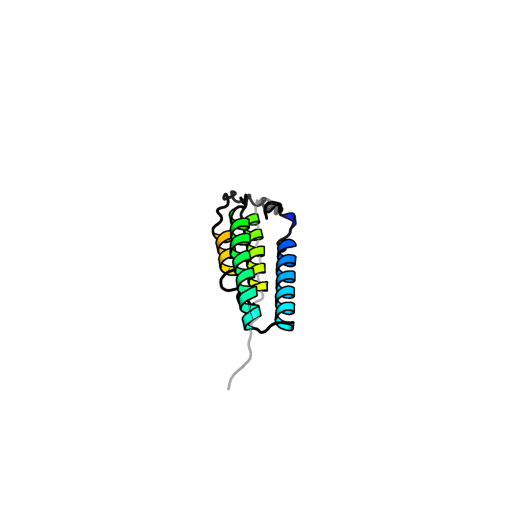 1.00 42.19 128 ASP A N 1
ATOM 976 C CA . ASP A 1 128 ? 64.564 -16.917 -15.949 1.00 42.19 128 ASP A CA 1
ATOM 977 C C . ASP A 1 128 ? 65.897 -16.385 -15.350 1.00 42.19 128 ASP A C 1
ATOM 979 O O . ASP A 1 128 ? 66.081 -15.175 -15.305 1.00 42.19 128 ASP A O 1
ATOM 983 N N . GLY A 1 129 ? 66.898 -17.103 -14.837 1.00 39.47 129 GLY A N 1
ATOM 984 C CA . GLY A 1 129 ? 67.240 -18.513 -14.699 1.00 39.47 129 GLY A CA 1
ATOM 985 C C . GLY A 1 129 ? 68.709 -18.601 -14.210 1.00 39.47 129 GLY A C 1
ATOM 986 O O . GLY A 1 129 ? 69.485 -17.668 -14.405 1.00 39.47 129 GLY A O 1
ATOM 987 N N . SER A 1 130 ? 69.087 -19.751 -13.636 1.00 41.28 130 SER A N 1
ATOM 988 C CA . SER A 1 130 ? 70.464 -20.255 -13.392 1.00 41.28 130 SER A CA 1
ATOM 989 C C . SER A 1 130 ? 71.191 -19.960 -12.060 1.00 41.28 130 SER A C 1
ATOM 991 O O . SER A 1 130 ? 71.719 -18.875 -11.863 1.00 41.28 130 SER A O 1
ATOM 993 N N . GLN A 1 131 ? 71.337 -21.053 -11.275 1.00 40.81 131 GLN A N 1
ATOM 994 C CA . GLN A 1 131 ? 72.561 -21.570 -10.601 1.00 40.81 131 GLN A CA 1
ATOM 995 C C . GLN A 1 131 ? 73.235 -20.706 -9.510 1.00 40.81 131 GLN A C 1
ATOM 997 O O . GLN A 1 131 ? 73.321 -19.500 -9.636 1.00 40.81 131 GLN A O 1
ATOM 1002 N N . LEU A 1 132 ? 73.844 -21.184 -8.418 1.00 39.75 132 LEU A N 1
ATOM 1003 C CA . LEU A 1 132 ? 74.244 -22.458 -7.789 1.00 39.75 132 LEU A CA 1
ATOM 1004 C C . LEU A 1 132 ? 74.825 -21.961 -6.426 1.00 39.75 132 LEU A C 1
ATOM 1006 O O . LEU A 1 132 ? 75.474 -20.921 -6.418 1.00 39.75 132 LEU A O 1
ATOM 1010 N N . VAL A 1 133 ? 74.541 -22.508 -5.243 1.00 42.72 133 VAL A N 1
ATOM 1011 C CA . VAL A 1 133 ? 75.415 -23.436 -4.495 1.00 42.72 133 VAL A CA 1
ATOM 1012 C C . VAL A 1 133 ? 74.888 -23.544 -3.051 1.00 42.72 133 VAL A C 1
ATOM 1014 O O . VAL A 1 133 ? 74.343 -22.597 -2.489 1.00 42.72 133 VAL A O 1
ATOM 1017 N N . THR A 1 134 ? 75.076 -24.744 -2.523 1.00 41.09 134 THR A N 1
ATOM 1018 C CA . THR A 1 134 ? 74.933 -25.317 -1.178 1.00 41.09 134 THR A CA 1
ATOM 1019 C C . THR A 1 134 ? 75.415 -24.435 -0.012 1.00 41.09 134 THR A C 1
ATOM 1021 O O . THR A 1 134 ? 76.340 -23.654 -0.191 1.00 41.09 134 THR A O 1
ATOM 1024 N N . GLU A 1 135 ? 74.890 -24.653 1.205 1.00 39.09 135 GLU A N 1
ATOM 1025 C CA . GLU A 1 135 ? 75.649 -25.286 2.310 1.00 39.09 135 GLU A CA 1
ATOM 1026 C C . GLU A 1 135 ? 75.012 -25.083 3.717 1.00 39.09 135 GLU A C 1
ATOM 1028 O O . GLU A 1 135 ? 74.743 -23.968 4.149 1.00 39.09 135 GLU A O 1
ATOM 1033 N N . ASN A 1 136 ? 74.819 -26.225 4.395 1.00 44.38 136 ASN A N 1
ATOM 1034 C CA . ASN A 1 136 ? 74.751 -26.534 5.836 1.00 44.38 136 ASN A CA 1
ATOM 1035 C C . ASN A 1 136 ? 73.683 -25.916 6.760 1.00 44.38 136 ASN A C 1
ATOM 1037 O O . ASN A 1 136 ? 73.696 -24.742 7.118 1.00 44.38 136 ASN A O 1
ATOM 1041 N N . GLY A 1 137 ? 72.825 -26.811 7.265 1.00 42.53 137 GLY A N 1
ATOM 1042 C CA . GLY A 1 137 ? 72.037 -26.617 8.475 1.00 42.53 137 GLY A CA 1
ATOM 1043 C C . GLY A 1 137 ? 72.728 -27.209 9.702 1.00 42.53 137 GLY A C 1
ATOM 1044 O O . GLY A 1 137 ? 73.418 -28.214 9.594 1.00 42.53 137 GLY A O 1
ATOM 1045 N N . ASP A 1 138 ? 72.479 -26.605 10.860 1.00 40.50 138 ASP A N 1
ATOM 1046 C CA . ASP A 1 138 ? 72.625 -27.229 12.175 1.00 40.50 138 ASP A CA 1
ATOM 1047 C C . ASP A 1 138 ? 71.827 -26.407 13.198 1.00 40.50 138 ASP A C 1
ATOM 1049 O O . ASP A 1 138 ? 71.924 -25.179 13.224 1.00 40.50 138 ASP A O 1
ATOM 1053 N N . GLY A 1 139 ? 71.009 -27.069 14.024 1.00 41.56 139 GLY A N 1
ATOM 1054 C CA . GLY A 1 139 ? 70.281 -26.395 15.106 1.00 41.56 139 GLY A CA 1
ATOM 1055 C C . GLY A 1 139 ? 68.939 -27.003 15.521 1.00 41.56 139 GLY A C 1
ATOM 1056 O O . GLY A 1 139 ? 67.983 -26.262 15.733 1.00 41.56 139 GLY A O 1
ATOM 1057 N N . ASN A 1 140 ? 68.841 -28.330 15.654 1.00 39.56 140 ASN A N 1
ATOM 1058 C CA . ASN A 1 140 ? 67.716 -28.980 16.336 1.00 39.56 140 ASN A CA 1
ATOM 1059 C C . ASN A 1 140 ? 68.018 -29.089 17.842 1.00 39.56 140 ASN A C 1
ATOM 1061 O O . ASN A 1 140 ? 68.823 -29.922 18.254 1.00 39.56 140 ASN A O 1
ATOM 1065 N N . GLY A 1 141 ? 67.388 -28.245 18.661 1.00 41.28 141 GLY A N 1
ATOM 1066 C CA . GLY A 1 141 ? 67.459 -28.309 20.121 1.00 41.28 141 GLY A CA 1
ATOM 1067 C C . GLY A 1 141 ? 66.257 -29.050 20.703 1.00 41.28 141 GLY A C 1
ATOM 1068 O O . GLY A 1 141 ? 65.153 -28.513 20.709 1.00 41.28 141 GLY A O 1
ATOM 1069 N N . ASN A 1 142 ? 66.474 -30.259 21.225 1.00 42.72 142 ASN A N 1
ATOM 1070 C CA . ASN A 1 142 ? 65.507 -30.967 22.065 1.00 42.72 142 ASN A CA 1
ATOM 1071 C C . ASN A 1 142 ? 66.228 -31.712 23.202 1.00 42.72 142 ASN A C 1
ATOM 1073 O O . ASN A 1 142 ? 67.086 -32.546 22.923 1.00 42.72 142 ASN A O 1
ATOM 1077 N N . ASN A 1 143 ? 65.872 -31.430 24.460 1.00 45.03 143 ASN A N 1
ATOM 1078 C CA . ASN A 1 143 ? 65.850 -32.397 25.573 1.00 45.03 143 ASN A CA 1
ATOM 1079 C C . ASN A 1 143 ? 65.228 -31.714 26.809 1.00 45.03 143 ASN A C 1
ATOM 1081 O O . ASN A 1 143 ? 65.747 -30.707 27.282 1.00 45.03 143 ASN A O 1
ATOM 1085 N N . ASN A 1 144 ? 64.000 -32.063 27.200 1.00 45.56 144 ASN A N 1
ATOM 1086 C CA . ASN A 1 144 ? 63.590 -33.158 28.100 1.00 45.56 144 ASN A CA 1
ATOM 1087 C C . ASN A 1 144 ? 64.067 -33.043 29.552 1.00 45.56 144 ASN A C 1
ATOM 1089 O O . ASN A 1 144 ? 65.256 -33.095 29.850 1.00 45.56 144 ASN A O 1
ATOM 1093 N N . GLY A 1 145 ? 63.088 -33.083 30.454 1.00 41.00 145 GLY A N 1
ATOM 1094 C CA . GLY A 1 145 ? 63.285 -33.472 31.840 1.00 41.00 145 GLY A CA 1
ATOM 1095 C C . GLY A 1 145 ? 61.964 -33.516 32.596 1.00 41.00 145 GLY A C 1
ATOM 1096 O O . GLY A 1 145 ? 61.571 -32.497 33.147 1.00 41.00 145 GLY A O 1
ATOM 1097 N N . ASN A 1 146 ? 61.294 -34.677 32.637 1.00 39.62 146 ASN A N 1
ATOM 1098 C CA . ASN A 1 146 ? 60.578 -35.090 33.848 1.00 39.62 146 ASN A CA 1
ATOM 1099 C C . ASN A 1 146 ? 60.208 -36.586 33.863 1.00 39.62 146 ASN A C 1
ATOM 1101 O O . ASN A 1 146 ? 59.490 -37.053 32.982 1.00 39.62 146 ASN A O 1
ATOM 1105 N N . GLY A 1 147 ? 60.611 -37.272 34.939 1.00 44.41 147 GLY A N 1
ATOM 1106 C CA . GLY A 1 147 ? 59.875 -38.403 35.512 1.00 44.41 147 GLY A CA 1
ATOM 1107 C C . GLY A 1 147 ? 60.626 -39.733 35.601 1.00 44.41 147 GLY A C 1
ATOM 1108 O O . GLY A 1 147 ? 60.563 -40.520 34.664 1.00 44.41 147 GLY A O 1
ATOM 1109 N N . ILE A 1 148 ? 61.222 -40.032 36.764 1.00 46.97 148 ILE A N 1
ATOM 1110 C CA . ILE A 1 148 ? 61.340 -41.407 37.279 1.00 46.97 148 ILE A CA 1
ATOM 1111 C C . ILE A 1 148 ? 61.027 -41.389 38.786 1.00 46.97 148 ILE A C 1
ATOM 1113 O O . ILE A 1 148 ? 61.654 -40.631 39.519 1.00 46.97 148 ILE A O 1
ATOM 1117 N N . SER A 1 149 ? 60.039 -42.227 39.133 1.00 53.81 149 SER A N 1
ATOM 1118 C CA . SER A 1 149 ? 59.672 -42.899 40.399 1.00 53.81 149 SER A CA 1
ATOM 1119 C C . SER A 1 149 ? 59.748 -42.183 41.745 1.00 53.81 149 SER A C 1
ATOM 1121 O O . SER A 1 149 ? 60.860 -41.867 42.211 1.00 53.81 149 SER A O 1
#

Secondary structure (DSSP, 8-state):
-TTS-TT-GGGTTPPPHHHHHHHHHHHHHHHHHHHHS-HHHHHHHHHHHHHHHHHHHHHHHHT---SSHHHHHHHHHHHHHHHHHHTTSTT-TTHHHHHHHHHHT-----PPPPPPPP----PPPPP----------------------